Protein AF-A0A7C6SLG8-F1 (afdb_monomer_lite)

Sequence (130 aa):
IFAILGVISGIVIMALMNPFISLYNINEGTILVARQFIAVIAVAAVGRSYQATCLAGLVKAGGDVSFVFINDTIFVFLVVLPSAILAMFVFNAPAWVVYACLQSDQILKCFVAVVKINRFKWMKNLTRSN

Radius of gyration: 18.26 Å; chains: 1; bounding box: 53×23×55 Å

Structure (mmCIF, N/CA/C/O backbone):
data_AF-A0A7C6SLG8-F1
#
_entry.id   AF-A0A7C6SLG8-F1
#
loop_
_atom_site.group_PDB
_atom_site.id
_atom_site.type_symbol
_atom_site.label_atom_id
_atom_site.label_alt_id
_atom_site.label_comp_id
_atom_site.label_asym_id
_atom_site.label_entity_id
_atom_site.label_seq_id
_atom_site.pdbx_PDB_ins_code
_atom_site.Cartn_x
_atom_site.Cartn_y
_atom_site.Cartn_z
_atom_site.occupancy
_atom_site.B_iso_or_equiv
_atom_site.auth_seq_id
_atom_site.auth_comp_id
_atom_site.auth_asym_id
_atom_site.auth_atom_id
_atom_site.pdbx_PDB_model_num
ATOM 1 N N . ILE A 1 1 ? 12.692 -10.891 -3.197 1.00 72.62 1 ILE A N 1
ATOM 2 C CA . ILE A 1 1 ? 13.246 -10.302 -1.951 1.00 72.62 1 ILE A CA 1
ATOM 3 C C . ILE A 1 1 ? 12.375 -9.168 -1.406 1.00 72.62 1 ILE A C 1
ATOM 5 O O . ILE A 1 1 ? 11.924 -9.275 -0.278 1.00 72.62 1 ILE A O 1
ATOM 9 N N . PHE A 1 2 ? 12.025 -8.157 -2.212 1.00 71.88 2 PHE A N 1
ATOM 10 C CA . PHE A 1 2 ? 11.199 -7.025 -1.759 1.00 71.88 2 PHE A CA 1
ATOM 11 C C . PHE A 1 2 ? 9.795 -7.426 -1.288 1.00 71.88 2 PHE A C 1
ATOM 13 O O . PHE A 1 2 ? 9.377 -6.997 -0.225 1.00 71.88 2 PHE A O 1
ATOM 20 N N . ALA A 1 3 ? 9.117 -8.340 -1.992 1.00 70.12 3 ALA A N 1
ATOM 21 C CA . ALA A 1 3 ? 7.824 -8.867 -1.541 1.00 70.12 3 ALA A CA 1
ATOM 22 C C . ALA A 1 3 ? 7.917 -9.623 -0.199 1.00 70.12 3 ALA A C 1
ATOM 24 O O . ALA A 1 3 ? 7.019 -9.521 0.624 1.00 70.12 3 ALA A O 1
ATOM 25 N N . ILE A 1 4 ? 9.025 -10.333 0.050 1.00 77.31 4 ILE A N 1
ATOM 26 C CA . ILE A 1 4 ? 9.260 -11.059 1.309 1.00 77.31 4 ILE A CA 1
ATOM 27 C C . ILE A 1 4 ? 9.469 -10.061 2.454 1.00 77.31 4 ILE A C 1
ATOM 29 O O . ILE A 1 4 ? 8.864 -10.210 3.509 1.00 77.31 4 ILE A O 1
ATOM 33 N N . LEU A 1 5 ? 10.255 -9.001 2.227 1.00 79.50 5 LEU A N 1
ATOM 34 C CA . LEU A 1 5 ? 10.411 -7.900 3.186 1.00 79.50 5 LEU A CA 1
ATOM 35 C C . LEU A 1 5 ? 9.082 -7.185 3.459 1.00 79.50 5 LEU A C 1
ATOM 37 O O . LEU A 1 5 ? 8.813 -6.825 4.600 1.00 79.50 5 LEU A O 1
ATOM 41 N N . GLY A 1 6 ? 8.240 -7.027 2.436 1.00 78.56 6 GLY A N 1
ATOM 42 C CA . GLY A 1 6 ? 6.882 -6.507 2.569 1.00 78.56 6 GLY A CA 1
ATOM 43 C C . GLY A 1 6 ? 5.983 -7.382 3.437 1.00 78.56 6 GLY A C 1
ATOM 44 O O . GLY A 1 6 ? 5.275 -6.877 4.300 1.00 78.56 6 GLY A O 1
ATOM 45 N N . VAL A 1 7 ? 6.025 -8.702 3.249 1.00 81.19 7 VAL A N 1
ATOM 46 C CA . VAL A 1 7 ? 5.265 -9.642 4.089 1.00 81.19 7 VAL A CA 1
ATOM 47 C C . VAL A 1 7 ? 5.759 -9.592 5.534 1.00 81.19 7 VAL A C 1
ATOM 49 O O . VAL A 1 7 ? 4.946 -9.510 6.451 1.00 81.19 7 VAL A O 1
ATOM 52 N N . ILE A 1 8 ? 7.078 -9.562 5.747 1.00 84.69 8 ILE A N 1
ATOM 53 C CA . ILE A 1 8 ? 7.666 -9.438 7.087 1.00 84.69 8 ILE A CA 1
ATOM 54 C C . ILE A 1 8 ? 7.229 -8.124 7.746 1.00 84.69 8 ILE A C 1
ATOM 56 O O . ILE A 1 8 ? 6.808 -8.138 8.901 1.00 84.69 8 ILE A O 1
ATOM 60 N N . SER A 1 9 ? 7.262 -6.999 7.027 1.00 81.31 9 SER A N 1
ATOM 61 C CA . SER A 1 9 ? 6.828 -5.713 7.580 1.00 81.31 9 SER A CA 1
ATOM 62 C C . SER A 1 9 ? 5.328 -5.688 7.889 1.00 81.31 9 SER A C 1
ATOM 64 O O . SER A 1 9 ? 4.944 -5.181 8.941 1.00 81.31 9 SER A O 1
ATOM 66 N N . GLY 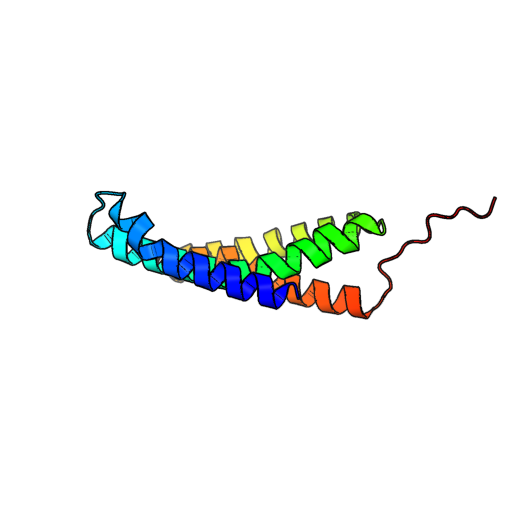A 1 10 ? 4.485 -6.309 7.059 1.00 80.94 10 GLY A N 1
ATOM 67 C CA . GLY A 1 10 ? 3.057 -6.483 7.339 1.00 80.94 10 GLY A CA 1
ATOM 68 C C . GLY A 1 10 ? 2.788 -7.303 8.608 1.00 80.94 10 GLY A C 1
ATOM 69 O O . GLY A 1 10 ? 1.968 -6.904 9.437 1.00 80.94 10 GLY A O 1
ATOM 70 N N . ILE A 1 11 ? 3.524 -8.402 8.806 1.00 84.31 11 ILE A N 1
ATOM 71 C CA . ILE A 1 11 ? 3.430 -9.239 10.016 1.00 84.31 11 ILE A CA 1
ATOM 72 C C . ILE A 1 11 ? 3.865 -8.450 11.256 1.00 84.31 11 ILE A C 1
ATOM 74 O O . ILE A 1 11 ? 3.187 -8.489 12.281 1.00 84.31 11 ILE A O 1
ATOM 78 N N . VAL A 1 12 ? 4.960 -7.692 11.158 1.00 85.69 12 VAL A N 1
ATOM 79 C CA . VAL A 1 12 ? 5.451 -6.841 12.252 1.00 85.69 12 VAL A CA 1
ATOM 80 C C . VAL A 1 12 ? 4.424 -5.767 12.622 1.00 85.69 12 VAL A C 1
ATOM 82 O O . VAL A 1 12 ? 4.177 -5.550 13.805 1.00 85.69 12 VAL A O 1
ATOM 85 N N . ILE A 1 13 ? 3.770 -5.144 11.637 1.00 84.12 13 ILE A N 1
ATOM 86 C CA . ILE A 1 13 ? 2.705 -4.155 11.873 1.00 84.12 13 ILE A CA 1
ATOM 87 C C . ILE A 1 13 ? 1.513 -4.793 12.600 1.00 84.12 13 ILE A C 1
ATOM 89 O O . ILE A 1 13 ? 1.006 -4.211 13.559 1.00 84.12 13 ILE A O 1
ATOM 93 N N . MET A 1 14 ? 1.085 -5.995 12.199 1.00 82.62 14 MET A N 1
ATOM 94 C CA . MET A 1 14 ? 0.006 -6.710 12.894 1.00 82.62 14 MET A CA 1
ATOM 95 C C . MET A 1 14 ? 0.396 -7.114 14.321 1.00 82.62 14 MET A C 1
ATOM 97 O O . MET A 1 14 ? -0.422 -6.992 15.230 1.00 82.62 14 MET A O 1
ATOM 101 N N . ALA A 1 15 ? 1.639 -7.546 14.544 1.00 82.69 15 ALA A N 1
ATOM 102 C CA . ALA A 1 15 ? 2.132 -7.899 15.875 1.00 82.69 15 ALA A CA 1
ATOM 103 C C . ALA A 1 15 ? 2.224 -6.674 16.802 1.00 82.69 15 ALA A C 1
ATOM 105 O O . ALA A 1 15 ? 1.863 -6.751 17.977 1.00 82.69 15 ALA A O 1
ATOM 106 N N . LEU A 1 16 ? 2.650 -5.528 16.265 1.00 82.06 16 LEU A N 1
ATOM 107 C CA . LEU A 1 16 ? 2.728 -4.261 16.994 1.00 82.06 16 LEU A CA 1
ATOM 108 C C . LEU A 1 16 ? 1.360 -3.602 17.202 1.00 82.06 16 LEU A C 1
ATOM 110 O O . LEU A 1 16 ? 1.246 -2.744 18.069 1.00 82.06 16 LEU A O 1
ATOM 114 N N . MET A 1 17 ? 0.314 -4.009 16.478 1.00 79.62 17 MET A N 1
ATOM 115 C CA . MET A 1 17 ? -1.028 -3.427 16.596 1.00 79.62 17 MET A CA 1
ATOM 116 C C . MET A 1 17 ? -1.541 -3.424 18.042 1.00 79.62 17 MET A C 1
ATOM 118 O O . MET A 1 17 ? -1.996 -2.397 18.541 1.00 79.62 17 MET A O 1
ATOM 122 N N . ASN A 1 18 ? -1.468 -4.571 18.719 1.00 76.56 18 ASN A N 1
ATOM 123 C CA . ASN A 1 18 ? -2.002 -4.734 20.070 1.00 76.56 18 ASN A CA 1
ATOM 124 C C . ASN A 1 18 ? -1.297 -3.850 21.116 1.00 76.56 18 ASN A C 1
ATOM 126 O O . ASN A 1 18 ? -2.006 -3.113 21.804 1.00 76.56 18 ASN A O 1
ATOM 130 N N . PRO A 1 19 ? 0.049 -3.850 21.231 1.00 79.06 19 PRO A N 1
ATOM 131 C CA . PRO A 1 19 ? 0.733 -2.965 22.173 1.00 79.06 19 PRO A CA 1
ATOM 132 C C . PRO A 1 19 ? 0.592 -1.483 21.801 1.00 79.06 19 PRO A C 1
ATOM 134 O O . PRO A 1 19 ? 0.544 -0.636 22.687 1.00 79.06 19 PRO A O 1
ATOM 137 N N . PHE A 1 20 ? 0.479 -1.142 20.513 1.00 77.75 20 PHE A N 1
ATOM 138 C CA . PHE A 1 20 ? 0.326 0.253 20.090 1.00 77.75 20 PHE A CA 1
ATOM 139 C C . PHE A 1 20 ? -1.045 0.830 20.460 1.00 77.75 20 PHE A C 1
ATOM 141 O O . PHE A 1 20 ? -1.143 1.980 20.879 1.00 77.75 20 PHE A O 1
ATOM 148 N N . ILE A 1 21 ? -2.105 0.024 20.345 1.00 77.38 21 ILE A N 1
ATOM 149 C CA . ILE A 1 21 ? -3.460 0.435 20.726 1.00 77.38 21 ILE A CA 1
ATOM 150 C C . ILE A 1 21 ? -3.589 0.552 22.249 1.00 77.38 21 ILE A C 1
ATOM 152 O O . ILE A 1 21 ? -4.239 1.482 22.712 1.00 77.38 21 ILE A O 1
ATOM 156 N N . SER A 1 22 ? -2.947 -0.321 23.037 1.00 75.88 22 SER A N 1
ATOM 157 C CA . SER A 1 22 ? -3.020 -0.243 24.507 1.00 75.88 22 SER A CA 1
ATOM 158 C C . SER A 1 22 ? -2.318 0.980 25.104 1.00 75.88 22 SER A C 1
ATOM 160 O O . SER A 1 22 ? -2.589 1.335 26.246 1.00 75.88 22 SER A O 1
ATOM 162 N N . LEU A 1 23 ? -1.411 1.621 24.356 1.00 77.38 23 LEU A N 1
ATOM 163 C CA . LEU A 1 23 ? -0.757 2.868 24.774 1.00 77.38 23 LEU A CA 1
ATOM 164 C C . LEU A 1 23 ? -1.696 4.080 24.709 1.00 77.38 23 LEU A C 1
ATOM 166 O O . LEU A 1 23 ? -1.417 5.101 25.334 1.00 77.38 23 LEU A O 1
ATOM 170 N N . TYR A 1 24 ? -2.801 3.975 23.971 1.00 74.69 24 TYR A N 1
ATOM 171 C CA . TYR A 1 24 ? -3.803 5.022 23.876 1.00 74.69 24 TYR A CA 1
ATOM 172 C C . TYR A 1 24 ? -5.062 4.621 24.653 1.00 74.69 24 TYR A C 1
ATOM 174 O O . TYR A 1 24 ? -5.620 3.544 24.462 1.00 74.69 24 TYR A O 1
ATOM 182 N N . ASN A 1 25 ? -5.551 5.513 25.515 1.00 66.31 25 ASN A N 1
ATOM 183 C CA . ASN A 1 25 ? -6.779 5.296 26.280 1.00 66.31 25 ASN A CA 1
ATOM 184 C C . ASN A 1 25 ? -7.994 5.722 25.433 1.00 66.31 25 ASN A C 1
ATOM 186 O O . ASN A 1 25 ? -8.516 6.828 25.577 1.00 66.31 25 ASN A O 1
ATOM 190 N N . ILE A 1 26 ? -8.350 4.892 24.446 1.00 73.88 26 ILE A N 1
ATOM 191 C CA . ILE A 1 26 ? -9.379 5.187 23.434 1.00 73.88 26 ILE A CA 1
ATOM 192 C C . ILE A 1 26 ? -10.675 4.432 23.729 1.00 73.88 26 ILE A C 1
ATOM 194 O O . ILE A 1 26 ? -10.657 3.317 24.240 1.00 73.88 26 ILE A O 1
ATOM 198 N N . ASN A 1 27 ? -11.803 5.019 23.330 1.00 78.25 27 ASN A N 1
ATOM 199 C CA . ASN A 1 27 ? -13.121 4.394 23.407 1.00 78.25 27 ASN A CA 1
ATOM 200 C C . ASN A 1 27 ? -13.181 3.072 22.605 1.00 78.25 27 ASN A C 1
ATOM 202 O O . ASN A 1 27 ? -12.571 2.968 21.535 1.00 78.25 27 ASN A O 1
ATOM 206 N N . GLU A 1 28 ? -13.954 2.086 23.073 1.00 76.38 28 GLU A N 1
ATOM 207 C CA . GLU A 1 28 ? -14.014 0.736 22.481 1.00 76.38 28 GLU A CA 1
ATOM 208 C C . GLU A 1 28 ? -14.433 0.746 21.002 1.00 76.38 28 GLU A C 1
ATOM 210 O O . GLU A 1 28 ? -13.887 0.000 20.184 1.00 76.38 28 GLU A O 1
ATOM 215 N N . GLY A 1 29 ? -15.333 1.660 20.621 1.00 76.12 29 GLY A N 1
ATOM 216 C CA . GLY A 1 29 ? -15.732 1.849 19.222 1.00 76.12 29 GLY A CA 1
ATOM 217 C C . GLY A 1 29 ? -14.575 2.293 18.317 1.00 76.12 29 GLY A C 1
ATOM 218 O O . GLY A 1 29 ? -14.462 1.843 17.177 1.00 76.12 29 GLY A O 1
ATOM 219 N N . THR A 1 30 ? -13.662 3.118 18.831 1.00 77.75 30 THR A N 1
ATOM 220 C CA . THR A 1 30 ? -12.494 3.599 18.079 1.00 77.75 30 THR A CA 1
ATOM 221 C C . THR A 1 30 ? -11.427 2.517 17.945 1.00 77.75 30 THR A C 1
ATOM 223 O O . THR A 1 30 ? -10.753 2.451 16.918 1.00 77.75 30 THR A O 1
ATOM 226 N N . ILE A 1 31 ? -11.303 1.625 18.935 1.00 81.38 31 ILE A N 1
ATOM 227 C CA . ILE A 1 31 ? -10.378 0.483 18.884 1.00 81.38 31 ILE A CA 1
ATOM 228 C C . ILE A 1 31 ? -10.722 -0.435 17.708 1.00 81.38 31 ILE A C 1
ATOM 230 O O . ILE A 1 31 ? -9.825 -0.838 16.965 1.00 81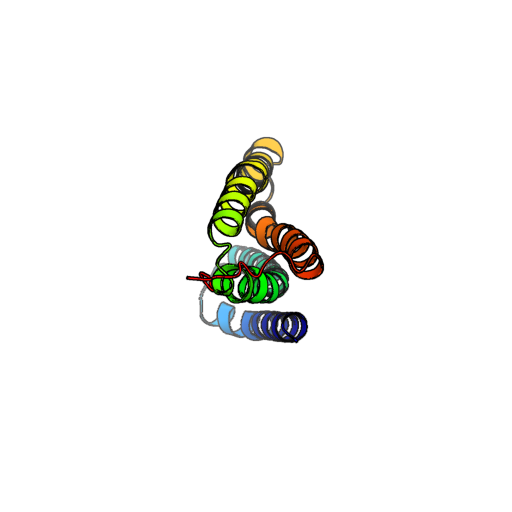.38 31 ILE A O 1
ATOM 234 N N . LEU A 1 32 ? -12.007 -0.737 17.495 1.00 81.69 32 LEU A N 1
ATOM 235 C CA . LEU A 1 32 ? -12.431 -1.603 16.392 1.00 81.69 32 LEU A CA 1
ATOM 236 C C . LEU A 1 32 ? -12.071 -0.998 15.025 1.00 81.69 32 LEU A C 1
ATOM 238 O O . LEU A 1 32 ? -11.499 -1.683 14.175 1.00 81.69 32 LEU A O 1
ATOM 242 N N . VAL A 1 33 ? -12.340 0.296 14.839 1.00 81.69 33 VAL A N 1
ATOM 243 C CA . VAL A 1 33 ? -12.028 1.015 13.593 1.00 81.69 33 VAL A CA 1
ATOM 244 C C . VAL A 1 33 ? -10.514 1.129 13.383 1.00 81.69 33 VAL A C 1
ATOM 246 O O . VAL A 1 33 ? -10.021 0.899 12.278 1.00 81.69 33 VAL A O 1
ATOM 249 N N . ALA A 1 34 ? -9.748 1.407 14.441 1.00 82.25 34 ALA A N 1
ATOM 250 C CA . ALA A 1 34 ? -8.290 1.464 14.376 1.00 82.25 34 ALA A CA 1
ATOM 251 C C . ALA A 1 34 ? -7.683 0.114 13.965 1.00 82.25 34 ALA A C 1
ATOM 253 O O . ALA A 1 34 ? -6.801 0.076 13.106 1.00 82.25 34 ALA A O 1
ATOM 254 N N . ARG A 1 35 ? -8.191 -1.002 14.505 1.00 83.56 35 ARG A N 1
ATOM 255 C CA . ARG A 1 35 ? -7.762 -2.352 14.101 1.00 83.56 35 ARG A CA 1
ATOM 256 C C . ARG A 1 35 ? -8.022 -2.614 12.619 1.00 83.56 35 ARG A C 1
ATOM 258 O O . ARG A 1 35 ? -7.151 -3.147 11.934 1.00 83.56 35 ARG A O 1
ATOM 265 N N . GLN A 1 36 ? -9.184 -2.204 12.111 1.00 85.81 36 GLN A N 1
ATOM 266 C CA . GLN A 1 36 ? -9.513 -2.328 10.688 1.00 85.81 36 GLN A CA 1
ATOM 267 C C . GLN A 1 36 ? -8.558 -1.505 9.813 1.00 85.81 36 GLN A C 1
ATOM 269 O O . GLN A 1 36 ? -8.038 -2.024 8.826 1.00 85.81 36 GLN A O 1
ATOM 274 N N . PHE A 1 37 ? -8.254 -0.260 10.192 1.00 84.38 37 PHE A N 1
ATOM 275 C CA . PHE A 1 37 ? -7.272 0.549 9.467 1.00 84.38 37 PHE A CA 1
ATOM 276 C C . PHE A 1 37 ? -5.878 -0.071 9.483 1.00 84.38 37 PHE A C 1
ATOM 278 O O . PHE A 1 37 ? -5.242 -0.153 8.434 1.00 84.38 37 PHE A O 1
ATOM 285 N N . ILE A 1 38 ? -5.409 -0.549 10.636 1.00 85.50 38 ILE A N 1
ATOM 286 C CA . ILE A 1 38 ? -4.081 -1.163 10.755 1.00 85.50 38 ILE A CA 1
ATOM 287 C C . ILE A 1 38 ? -3.991 -2.435 9.906 1.00 85.50 38 ILE A C 1
ATOM 289 O O . ILE A 1 38 ? -2.980 -2.642 9.236 1.00 85.50 38 ILE A O 1
ATOM 293 N N . ALA A 1 39 ? -5.055 -3.240 9.845 1.00 84.88 39 ALA A N 1
ATOM 294 C CA . ALA A 1 39 ? -5.114 -4.399 8.957 1.00 84.88 39 ALA A CA 1
ATOM 295 C C . ALA A 1 39 ? -4.990 -3.999 7.475 1.00 84.88 39 ALA A C 1
ATOM 297 O O . ALA A 1 39 ? -4.206 -4.597 6.736 1.00 84.88 39 ALA A O 1
ATOM 298 N N . VAL A 1 40 ? -5.697 -2.946 7.046 1.00 86.94 40 VAL A N 1
ATOM 299 C CA . VAL A 1 40 ? -5.586 -2.413 5.677 1.00 86.94 40 VAL A CA 1
ATOM 300 C C . VAL A 1 40 ? -4.170 -1.893 5.399 1.00 86.94 40 VAL A C 1
ATOM 302 O O . VAL A 1 40 ? -3.611 -2.177 4.340 1.00 86.94 40 VAL A O 1
ATOM 305 N N . ILE A 1 41 ? -3.557 -1.180 6.350 1.00 84.69 41 ILE A N 1
ATOM 306 C CA . ILE A 1 41 ? -2.176 -0.685 6.233 1.00 84.69 41 ILE A CA 1
ATOM 307 C C . ILE 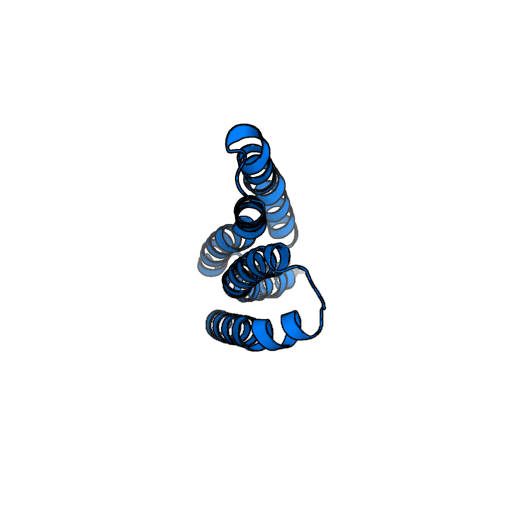A 1 41 ? -1.190 -1.844 6.120 1.00 84.69 41 ILE A C 1
ATOM 309 O O . ILE A 1 41 ? -0.291 -1.776 5.287 1.00 84.69 41 ILE A O 1
ATOM 313 N N . ALA A 1 42 ? -1.351 -2.901 6.915 1.00 85.38 42 ALA A N 1
ATOM 314 C CA . ALA A 1 42 ? -0.469 -4.062 6.882 1.00 85.38 42 ALA A CA 1
ATOM 315 C C . ALA A 1 42 ? -0.484 -4.738 5.502 1.00 85.38 42 ALA A C 1
ATOM 317 O O . ALA A 1 42 ? 0.577 -5.037 4.956 1.00 85.38 42 ALA A O 1
ATOM 318 N N . VAL A 1 43 ? -1.666 -4.903 4.896 1.00 82.75 43 VAL A N 1
ATOM 319 C CA . VAL A 1 43 ? -1.794 -5.448 3.533 1.00 82.75 43 VAL A CA 1
ATOM 320 C C . VAL A 1 43 ? -1.207 -4.483 2.496 1.00 82.75 43 VAL A C 1
ATOM 322 O O . VAL A 1 43 ? -0.431 -4.894 1.630 1.00 82.75 43 VAL A O 1
ATOM 325 N N . ALA A 1 44 ? -1.511 -3.187 2.600 1.00 83.81 44 ALA A N 1
ATOM 326 C CA . ALA A 1 44 ? -0.993 -2.172 1.683 1.00 83.81 44 ALA A CA 1
ATOM 327 C C . ALA A 1 44 ? 0.535 -1.998 1.784 1.00 83.81 44 ALA A C 1
ATOM 329 O O . ALA A 1 44 ? 1.190 -1.690 0.785 1.00 83.81 44 ALA A O 1
ATOM 330 N N . ALA A 1 45 ? 1.126 -2.225 2.960 1.00 81.81 45 ALA A N 1
ATOM 331 C CA . ALA A 1 45 ? 2.565 -2.146 3.195 1.00 81.81 45 ALA A CA 1
ATOM 332 C C . ALA A 1 45 ? 3.344 -3.174 2.361 1.00 81.81 45 ALA A C 1
ATOM 334 O O . ALA A 1 45 ? 4.417 -2.850 1.841 1.00 81.81 45 ALA A O 1
ATOM 335 N N . VAL A 1 46 ? 2.774 -4.368 2.149 1.00 81.56 46 VAL A N 1
ATOM 336 C CA . VAL A 1 46 ? 3.361 -5.389 1.271 1.00 81.56 46 VAL A CA 1
ATOM 337 C C . VAL A 1 46 ? 3.505 -4.839 -0.149 1.00 81.56 46 VAL A C 1
ATOM 339 O O . VAL A 1 46 ? 4.603 -4.858 -0.707 1.00 81.56 46 VAL A O 1
ATOM 342 N N . GLY A 1 47 ? 2.429 -4.274 -0.707 1.00 76.44 47 GLY A N 1
ATOM 343 C CA . GLY A 1 47 ? 2.444 -3.657 -2.037 1.00 76.44 47 GLY A CA 1
ATOM 344 C C . GLY A 1 47 ? 3.405 -2.468 -2.120 1.00 76.44 47 GLY A C 1
ATOM 345 O O . GLY A 1 47 ? 4.263 -2.414 -3.001 1.00 76.44 47 GLY A O 1
ATOM 346 N N . ARG A 1 48 ? 3.348 -1.554 -1.145 1.00 80.12 48 ARG A N 1
ATOM 347 C CA . ARG A 1 48 ? 4.234 -0.377 -1.078 1.00 80.12 48 ARG A CA 1
ATOM 348 C C . ARG A 1 48 ? 5.711 -0.739 -1.106 1.00 80.12 48 ARG A C 1
ATOM 350 O O .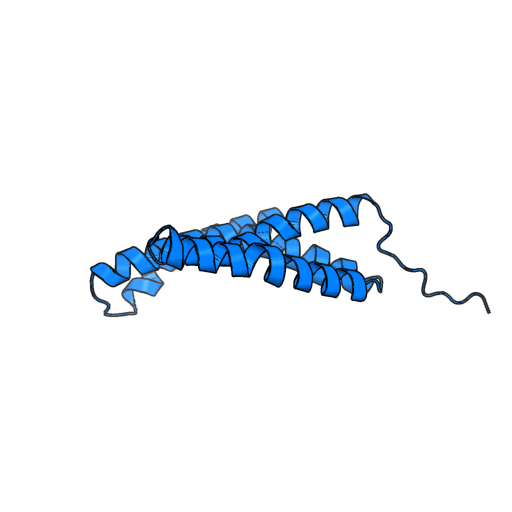 ARG A 1 48 ? 6.478 -0.079 -1.798 1.00 80.12 48 ARG A O 1
ATOM 357 N N . SER A 1 49 ? 6.115 -1.779 -0.379 1.00 80.69 49 SER A N 1
ATOM 358 C CA . SER A 1 49 ? 7.521 -2.197 -0.338 1.00 80.69 49 SER A CA 1
ATOM 359 C C . SER A 1 49 ? 8.055 -2.565 -1.727 1.00 80.69 49 SER A C 1
ATOM 361 O O . SER A 1 49 ? 9.178 -2.212 -2.080 1.00 80.69 49 SER A O 1
ATOM 363 N N . TYR A 1 50 ? 7.225 -3.206 -2.553 1.00 77.00 50 TYR A N 1
ATOM 364 C CA . TYR A 1 50 ? 7.580 -3.568 -3.918 1.00 77.00 50 TYR A CA 1
ATOM 365 C C . TYR A 1 50 ? 7.533 -2.356 -4.856 1.00 77.00 50 TYR A C 1
ATOM 367 O O . TYR A 1 50 ? 8.475 -2.124 -5.618 1.00 77.00 50 TYR A O 1
ATOM 375 N N . GLN A 1 51 ? 6.463 -1.560 -4.779 1.00 78.44 51 GLN A N 1
ATOM 376 C CA . GLN A 1 51 ? 6.269 -0.374 -5.614 1.00 78.44 51 GLN A CA 1
ATOM 377 C C . GLN A 1 51 ? 7.367 0.671 -5.390 1.00 78.44 51 GLN A C 1
ATOM 379 O O . GLN A 1 51 ? 7.921 1.178 -6.368 1.00 78.44 51 GLN A O 1
ATOM 384 N N . ALA A 1 52 ? 7.738 0.947 -4.139 1.00 78.38 52 ALA A N 1
ATOM 385 C CA . ALA A 1 52 ? 8.766 1.926 -3.807 1.00 78.38 52 ALA A CA 1
ATOM 386 C C . ALA A 1 52 ? 10.128 1.535 -4.397 1.00 78.38 52 ALA A C 1
ATOM 388 O O . ALA A 1 52 ? 10.766 2.343 -5.070 1.00 78.38 52 ALA A O 1
ATOM 389 N N . THR A 1 53 ? 10.566 0.285 -4.233 1.00 79.06 53 THR A N 1
ATOM 390 C CA . THR A 1 53 ? 11.870 -0.130 -4.767 1.00 79.06 53 THR A CA 1
ATOM 391 C C . THR A 1 53 ? 11.877 -0.214 -6.293 1.00 79.06 53 THR A C 1
ATOM 393 O O . THR A 1 53 ? 12.854 0.179 -6.929 1.00 79.06 53 THR A O 1
ATOM 396 N N . CYS A 1 54 ? 10.783 -0.670 -6.900 1.00 74.81 54 CYS A N 1
ATOM 397 C CA . CYS A 1 54 ? 10.691 -0.817 -8.349 1.00 74.81 54 CYS A CA 1
ATOM 398 C C . CYS A 1 54 ? 10.557 0.530 -9.065 1.00 74.81 54 CYS A C 1
ATOM 400 O O . CYS A 1 54 ? 11.351 0.854 -9.943 1.00 74.81 54 CYS A O 1
ATOM 402 N N . LEU A 1 55 ? 9.556 1.330 -8.700 1.00 71.69 55 LEU A N 1
ATOM 403 C CA . LEU A 1 55 ? 9.239 2.572 -9.400 1.00 71.69 55 LEU A CA 1
ATOM 404 C C . LEU A 1 55 ? 10.127 3.732 -8.932 1.00 71.69 55 LEU A C 1
ATOM 406 O O . LEU A 1 55 ? 10.607 4.503 -9.757 1.00 71.69 55 LEU A O 1
ATOM 410 N N . ALA A 1 56 ? 10.363 3.866 -7.622 1.00 71.88 56 ALA A N 1
ATOM 411 C CA . ALA A 1 56 ? 11.183 4.957 -7.094 1.00 71.88 56 ALA A CA 1
ATOM 412 C C . ALA A 1 56 ? 12.680 4.620 -7.043 1.00 71.88 56 ALA A C 1
ATOM 414 O O . ALA A 1 56 ? 13.486 5.523 -7.234 1.00 71.88 56 ALA A O 1
ATOM 415 N N . GLY A 1 57 ? 13.050 3.356 -6.820 1.00 74.25 57 GLY A N 1
ATOM 416 C CA . GLY A 1 57 ? 14.446 2.911 -6.821 1.00 74.25 57 GLY A CA 1
ATOM 417 C C . GLY A 1 57 ? 14.971 2.667 -8.232 1.00 74.25 57 GLY A C 1
ATOM 418 O O . GLY A 1 57 ? 15.769 3.449 -8.738 1.00 74.25 57 GLY A O 1
ATOM 419 N N . LEU A 1 58 ? 14.495 1.603 -8.888 1.00 74.50 58 LEU A N 1
ATOM 420 C CA . LEU A 1 58 ? 14.960 1.237 -10.227 1.00 74.50 58 LEU A CA 1
ATOM 421 C C . LEU A 1 58 ? 14.548 2.304 -11.244 1.00 74.50 58 LEU A C 1
ATOM 423 O O . LEU A 1 58 ? 15.420 2.982 -11.781 1.00 74.50 58 LEU A O 1
ATOM 427 N N . VAL A 1 59 ? 13.242 2.532 -11.460 1.00 71.50 59 VAL A N 1
ATOM 428 C CA . VAL A 1 59 ? 12.781 3.340 -12.607 1.00 71.50 59 VAL A CA 1
ATOM 429 C C . VAL A 1 59 ? 13.362 4.760 -12.623 1.00 71.50 59 VAL A C 1
ATOM 431 O O . VAL A 1 59 ? 13.842 5.218 -13.664 1.00 71.50 59 VAL A O 1
ATOM 434 N N . LYS A 1 60 ? 13.427 5.421 -11.463 1.00 72.81 60 LYS A N 1
ATOM 435 C CA . LYS A 1 60 ? 14.052 6.748 -11.357 1.00 72.81 60 LYS A CA 1
ATOM 436 C C . LYS A 1 60 ? 15.567 6.719 -11.587 1.00 72.81 60 LYS A C 1
ATOM 438 O O . LYS A 1 60 ? 16.065 7.610 -12.269 1.00 72.81 60 LYS A O 1
ATOM 443 N N . ALA A 1 61 ? 16.288 5.711 -11.085 1.00 72.50 61 ALA A N 1
ATOM 444 C CA . ALA A 1 61 ? 17.744 5.621 -11.245 1.00 72.50 61 ALA A CA 1
ATOM 445 C C . ALA A 1 61 ? 18.190 5.456 -12.711 1.00 72.50 61 ALA A C 1
ATOM 447 O O . ALA A 1 61 ? 19.239 5.963 -13.090 1.00 72.50 61 ALA A O 1
ATOM 448 N N . GLY A 1 62 ? 17.389 4.804 -13.557 1.00 70.56 62 GLY A N 1
ATOM 449 C CA . GLY A 1 62 ? 17.672 4.675 -15.003 1.00 70.56 62 GLY A CA 1
ATOM 450 C C . GLY A 1 62 ? 17.150 5.819 -15.880 1.00 70.56 62 GLY A C 1
ATOM 451 O O . GLY A 1 62 ? 17.167 5.699 -17.105 1.00 70.56 62 GLY A O 1
ATOM 452 N N . GLY A 1 63 ? 16.699 6.925 -15.276 1.00 70.06 63 GLY A N 1
ATOM 453 C CA . GLY A 1 63 ? 16.421 8.181 -15.979 1.00 70.06 63 GLY A CA 1
ATOM 454 C C . GLY A 1 63 ? 15.012 8.342 -16.564 1.00 70.06 63 GLY A C 1
ATOM 455 O O . GLY A 1 63 ? 14.750 9.355 -17.211 1.00 70.06 63 GLY A O 1
ATOM 456 N N . ASP A 1 64 ? 14.083 7.408 -16.329 1.00 74.12 64 ASP A N 1
ATOM 457 C CA . ASP A 1 64 ? 12.687 7.489 -16.805 1.00 74.12 64 ASP A CA 1
ATOM 458 C C . ASP A 1 64 ? 11.740 8.054 -15.721 1.00 74.12 64 ASP A C 1
ATOM 460 O O . ASP A 1 64 ? 10.722 7.462 -15.357 1.00 74.12 64 ASP A O 1
ATOM 464 N N . VAL A 1 65 ? 12.101 9.209 -15.148 1.00 73.94 65 VAL A N 1
ATOM 465 C CA . VAL A 1 65 ? 11.351 9.854 -14.047 1.00 73.94 65 VAL A CA 1
ATOM 466 C C . VAL A 1 65 ? 10.001 10.428 -14.490 1.00 73.94 65 VAL A C 1
ATOM 468 O O . VAL A 1 65 ? 9.041 10.409 -13.718 1.00 73.94 65 VAL A O 1
ATOM 471 N N . SER A 1 66 ? 9.896 10.899 -15.736 1.00 78.31 66 SER A N 1
ATOM 472 C CA . SER A 1 66 ? 8.663 11.482 -16.278 1.00 78.31 66 SER A CA 1
ATOM 473 C C . SER A 1 66 ? 7.552 10.442 -16.411 1.00 78.31 66 SER A C 1
ATOM 475 O O . SER A 1 66 ? 6.399 10.743 -16.111 1.00 78.31 66 SER A O 1
ATOM 477 N N . PHE A 1 67 ? 7.889 9.202 -16.783 1.00 75.25 67 PHE A N 1
ATOM 478 C CA . PHE A 1 67 ? 6.921 8.106 -16.820 1.00 75.25 67 PHE A CA 1
ATOM 479 C C . PHE A 1 67 ? 6.345 7.810 -15.432 1.00 75.25 67 PHE A C 1
ATOM 481 O O . PHE A 1 67 ? 5.132 7.657 -15.293 1.00 75.25 67 PHE A O 1
ATOM 488 N N . VAL A 1 68 ? 7.196 7.777 -14.399 1.00 77.25 68 VAL A N 1
ATOM 489 C CA . VAL A 1 68 ? 6.751 7.558 -13.013 1.00 77.25 68 VAL A CA 1
ATOM 490 C C . VAL A 1 68 ? 5.774 8.646 -12.585 1.00 77.25 68 VAL A C 1
ATOM 492 O O . VAL A 1 68 ? 4.726 8.324 -12.036 1.00 77.25 68 VAL A O 1
ATOM 495 N N . PHE A 1 69 ? 6.085 9.909 -12.877 1.00 80.44 69 PHE A N 1
ATOM 496 C CA . PHE A 1 69 ? 5.251 11.044 -12.487 1.00 80.44 69 PHE A CA 1
ATOM 497 C C . PHE A 1 69 ? 3.886 11.060 -13.192 1.00 80.44 69 PHE A C 1
ATOM 499 O O . PHE A 1 69 ? 2.853 11.259 -12.550 1.00 80.44 69 PHE A O 1
ATOM 506 N N . ILE A 1 70 ? 3.864 10.801 -14.505 1.00 83.88 70 ILE A N 1
ATOM 507 C CA . ILE A 1 70 ? 2.618 10.730 -15.283 1.00 83.88 70 ILE A CA 1
ATOM 508 C C . ILE A 1 70 ? 1.748 9.576 -14.784 1.00 83.88 70 ILE A C 1
ATOM 510 O O . ILE A 1 70 ? 0.555 9.758 -14.546 1.00 83.88 70 ILE A O 1
ATOM 514 N N . ASN A 1 71 ? 2.346 8.401 -14.581 1.00 82.31 71 ASN A N 1
ATOM 515 C CA . ASN A 1 71 ? 1.634 7.243 -14.059 1.00 82.31 71 ASN A CA 1
ATOM 516 C C . ASN A 1 71 ? 1.044 7.535 -12.671 1.00 82.31 71 ASN A C 1
ATOM 518 O O . ASN A 1 71 ? -0.127 7.262 -12.426 1.00 82.31 71 ASN A O 1
ATOM 522 N N . ASP A 1 72 ? 1.836 8.123 -11.775 1.00 83.19 72 ASP A N 1
ATOM 523 C CA . ASP A 1 72 ? 1.397 8.478 -10.425 1.00 83.19 72 ASP A CA 1
ATOM 524 C C . ASP A 1 72 ? 0.189 9.425 -10.446 1.00 83.19 72 ASP A C 1
ATOM 526 O O . ASP A 1 72 ? -0.826 9.157 -9.803 1.00 83.19 72 ASP A O 1
ATOM 530 N N . THR A 1 73 ? 0.260 10.461 -11.284 1.00 85.62 73 THR A N 1
ATOM 531 C CA . THR A 1 73 ? -0.810 11.450 -11.460 1.00 85.62 73 THR A CA 1
ATOM 532 C C . THR A 1 73 ? -2.092 10.807 -11.992 1.00 85.62 73 THR A C 1
ATOM 534 O O . THR A 1 73 ? -3.162 11.008 -11.421 1.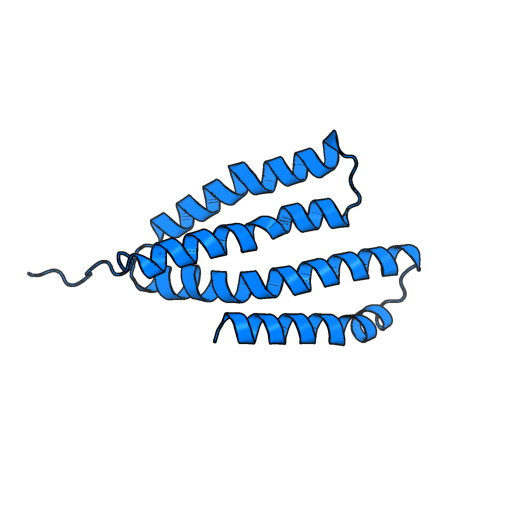00 85.62 73 THR A O 1
ATOM 537 N N . ILE A 1 74 ? -1.998 9.989 -13.046 1.00 87.00 74 ILE A N 1
ATOM 538 C CA . ILE A 1 74 ? -3.159 9.319 -13.651 1.00 87.00 74 ILE A CA 1
ATOM 539 C C . ILE A 1 74 ? -3.849 8.420 -12.627 1.00 87.00 74 ILE A C 1
ATOM 541 O O . ILE A 1 74 ? -5.059 8.518 -12.452 1.00 87.00 74 ILE A O 1
ATOM 545 N N . PHE A 1 75 ? -3.104 7.577 -11.910 1.00 85.06 75 PHE A N 1
ATOM 546 C CA . PHE A 1 75 ? -3.714 6.663 -10.943 1.00 85.06 75 PHE A CA 1
ATOM 547 C C . PHE A 1 75 ? -4.391 7.408 -9.788 1.00 85.06 75 PHE A C 1
ATOM 549 O O . PHE A 1 75 ? -5.502 7.043 -9.405 1.00 85.06 75 PHE A O 1
ATOM 556 N N . VAL A 1 76 ? -3.776 8.469 -9.261 1.00 86.75 76 VAL A N 1
ATOM 557 C CA . VAL A 1 76 ? -4.373 9.245 -8.163 1.00 86.75 76 VAL A CA 1
ATOM 558 C C . VAL A 1 76 ? -5.652 9.952 -8.617 1.00 86.75 76 VAL A C 1
ATOM 560 O O . VAL A 1 76 ? -6.684 9.823 -7.957 1.00 86.75 76 VAL A O 1
ATOM 563 N N . PHE A 1 77 ? -5.612 10.648 -9.755 1.00 87.62 77 PHE A N 1
ATOM 564 C CA . PHE A 1 77 ? -6.747 11.444 -10.228 1.00 87.62 77 PHE A CA 1
ATOM 565 C C . PHE A 1 77 ? -7.882 10.616 -10.835 1.00 87.62 77 PHE A C 1
ATOM 567 O O . PHE A 1 77 ? -9.042 10.942 -10.601 1.00 87.62 77 PHE A O 1
ATOM 574 N N . LEU A 1 78 ? -7.581 9.562 -11.599 1.00 86.00 78 LEU A N 1
ATOM 575 C CA . LEU A 1 78 ? -8.602 8.781 -12.314 1.00 86.00 78 LEU A CA 1
ATOM 576 C C . LEU A 1 78 ? -9.085 7.546 -11.559 1.00 86.00 78 LEU A C 1
ATOM 578 O O . LEU A 1 78 ? -10.148 7.033 -11.895 1.00 86.00 78 LEU A O 1
ATOM 582 N N . VAL A 1 79 ? -8.338 7.052 -10.570 1.00 86.00 79 VAL A N 1
ATOM 583 C CA . VAL A 1 79 ? -8.711 5.818 -9.861 1.00 86.00 79 VAL A CA 1
ATOM 584 C C . VAL A 1 79 ? -8.937 6.080 -8.382 1.00 86.00 79 VAL A C 1
ATOM 586 O O . VAL A 1 79 ? -10.031 5.840 -7.879 1.00 86.00 79 VAL A O 1
ATOM 589 N N . VAL A 1 80 ? -7.936 6.612 -7.683 1.00 87.81 80 VAL A N 1
ATOM 590 C CA . VAL A 1 80 ? -7.966 6.707 -6.215 1.00 87.81 80 VAL A CA 1
ATOM 591 C C . VAL A 1 80 ? -9.009 7.706 -5.732 1.00 87.81 80 VAL A C 1
ATOM 593 O O . VAL A 1 80 ? -9.877 7.354 -4.934 1.00 87.81 80 VAL A O 1
ATOM 596 N N . LEU A 1 81 ? -8.944 8.943 -6.230 1.00 88.38 81 LEU A N 1
ATOM 597 C CA . LEU A 1 81 ? -9.875 10.004 -5.854 1.00 88.38 81 LEU A CA 1
ATOM 598 C C . LEU A 1 81 ? -11.333 9.662 -6.197 1.00 88.38 81 LEU A C 1
ATOM 600 O O . LEU A 1 81 ? -12.163 9.699 -5.286 1.00 88.38 81 LEU A O 1
ATOM 604 N N . PRO A 1 82 ? -11.683 9.273 -7.439 1.00 87.88 82 PRO A N 1
ATOM 605 C CA . PRO A 1 82 ? -13.062 8.928 -7.758 1.00 87.88 82 PRO A CA 1
ATOM 606 C C . PRO A 1 82 ? -13.531 7.685 -7.000 1.00 87.88 82 PRO A C 1
ATOM 608 O O . PRO A 1 82 ? -14.660 7.680 -6.522 1.00 87.88 82 PRO A O 1
ATOM 611 N N . SER A 1 83 ? -12.681 6.671 -6.795 1.00 86.38 83 SER A N 1
ATOM 612 C CA . SER A 1 83 ? -13.058 5.508 -5.983 1.00 86.38 83 SER A CA 1
ATOM 613 C C . SER A 1 83 ? -13.355 5.886 -4.530 1.00 86.38 83 SER A C 1
ATOM 615 O O . SER A 1 83 ? -14.306 5.355 -3.959 1.00 86.38 83 SER A O 1
ATOM 617 N N . ALA A 1 84 ? -12.572 6.785 -3.927 1.00 85.62 84 ALA A N 1
ATOM 618 C CA . ALA A 1 84 ? -12.792 7.232 -2.553 1.00 85.62 84 ALA A CA 1
ATOM 619 C C . ALA A 1 84 ? -14.074 8.070 -2.424 1.00 85.62 84 ALA A C 1
ATOM 621 O O . ALA A 1 84 ? -14.865 7.852 -1.505 1.00 85.62 84 ALA A O 1
ATOM 622 N N . ILE A 1 85 ? -14.310 8.979 -3.375 1.00 87.19 85 ILE A N 1
ATOM 623 C CA . ILE A 1 85 ? -15.519 9.813 -3.422 1.00 87.19 85 ILE A CA 1
ATOM 624 C C . ILE A 1 85 ? -16.758 8.935 -3.622 1.00 87.19 85 ILE A C 1
ATOM 626 O O . ILE A 1 85 ? -17.739 9.106 -2.906 1.00 87.19 85 ILE A O 1
ATOM 630 N N . LEU A 1 86 ? -16.716 7.957 -4.531 1.00 87.31 86 LEU A N 1
ATOM 631 C CA . LEU A 1 86 ? -17.827 7.025 -4.747 1.00 87.31 86 LEU A CA 1
ATOM 632 C C . LEU A 1 86 ? -18.107 6.169 -3.504 1.00 87.31 86 LEU A C 1
ATOM 634 O O . LEU A 1 86 ? -19.265 6.017 -3.116 1.00 87.31 86 LEU A O 1
ATOM 638 N N . ALA A 1 87 ? -17.067 5.650 -2.845 1.00 86.19 87 ALA A N 1
ATOM 639 C CA . ALA A 1 87 ? -17.228 4.866 -1.621 1.00 86.19 87 ALA A CA 1
ATOM 640 C C . ALA A 1 87 ? -17.878 5.686 -0.492 1.00 86.19 87 ALA A C 1
ATOM 642 O O . ALA A 1 87 ? -18.732 5.171 0.232 1.00 86.19 87 ALA A O 1
ATOM 643 N N . MET A 1 88 ? -17.510 6.964 -0.371 1.00 86.12 88 MET A N 1
ATOM 644 C CA . MET A 1 88 ? -18.051 7.859 0.649 1.00 86.12 88 MET A CA 1
ATOM 645 C C . MET A 1 88 ? -19.470 8.344 0.315 1.00 86.12 88 MET A C 1
ATOM 647 O O . MET A 1 88 ? -20.368 8.195 1.137 1.00 86.12 88 MET A O 1
ATOM 651 N N . PHE A 1 89 ? -19.690 8.903 -0.878 1.00 83.81 89 PHE A N 1
ATOM 652 C CA . PHE A 1 89 ? -20.952 9.562 -1.237 1.00 83.81 89 PHE A CA 1
ATOM 653 C C . PHE A 1 89 ? -22.042 8.603 -1.723 1.00 83.81 89 PHE A C 1
ATOM 655 O O . PHE A 1 89 ? -23.211 8.832 -1.430 1.00 83.81 89 PHE A O 1
ATOM 662 N N . VAL A 1 90 ? -21.691 7.551 -2.472 1.00 82.94 90 VAL A N 1
ATOM 663 C CA . VAL A 1 90 ? -22.689 6.639 -3.065 1.00 82.94 90 VAL A CA 1
ATOM 664 C C . VAL A 1 90 ? -22.998 5.488 -2.121 1.00 82.94 90 VAL A C 1
ATOM 666 O O . VAL A 1 90 ? -24.160 5.164 -1.895 1.00 82.94 90 VAL A O 1
ATOM 669 N N . PHE A 1 91 ? -21.962 4.876 -1.549 1.00 77.69 91 PHE A N 1
ATOM 670 C CA . PHE A 1 91 ? -22.128 3.676 -0.733 1.00 77.69 91 PHE A CA 1
ATOM 671 C C . PHE A 1 91 ? -22.337 3.955 0.761 1.00 77.69 91 PHE A C 1
ATOM 673 O O . PHE A 1 91 ? -22.658 3.014 1.483 1.00 77.69 91 PHE A O 1
ATOM 680 N N . ASN A 1 92 ? -22.153 5.201 1.237 1.00 79.31 92 ASN A N 1
ATOM 681 C CA . ASN A 1 92 ? -22.079 5.522 2.675 1.00 79.31 92 ASN A CA 1
ATOM 682 C C . ASN A 1 92 ? -21.208 4.499 3.432 1.00 79.31 92 ASN A C 1
ATOM 684 O O . ASN A 1 92 ? -21.535 4.043 4.531 1.00 79.31 92 ASN A O 1
ATOM 688 N N . ALA A 1 93 ? -20.121 4.063 2.787 1.00 76.94 93 ALA A N 1
ATOM 689 C CA . ALA A 1 93 ? -19.331 2.955 3.281 1.00 76.94 93 ALA A CA 1
ATOM 690 C C . ALA A 1 93 ? -18.594 3.373 4.562 1.00 76.94 93 ALA A C 1
ATOM 692 O O . ALA A 1 93 ? -18.192 4.532 4.706 1.00 76.94 93 ALA A O 1
ATOM 693 N N . PRO A 1 94 ? -18.366 2.437 5.497 1.00 80.69 94 PRO A N 1
ATOM 694 C CA . PRO A 1 94 ? -17.617 2.735 6.706 1.00 80.69 94 PRO A CA 1
ATOM 695 C C . PRO A 1 94 ? -16.197 3.205 6.365 1.00 80.69 94 PRO A C 1
ATOM 697 O O . PRO A 1 94 ? -15.605 2.785 5.368 1.00 80.69 94 PRO A O 1
ATOM 700 N N . ALA A 1 95 ? -15.629 4.059 7.219 1.00 81.50 95 ALA A N 1
ATOM 701 C CA . ALA A 1 95 ? -14.374 4.766 6.947 1.00 81.50 95 ALA A CA 1
ATOM 702 C C . ALA A 1 95 ? -13.204 3.844 6.542 1.00 81.50 95 ALA A C 1
ATOM 704 O O . ALA A 1 95 ? -12.365 4.233 5.730 1.00 81.50 95 ALA A O 1
ATOM 705 N N . TRP A 1 96 ? -13.169 2.603 7.046 1.00 80.81 96 TRP A N 1
ATOM 706 C CA . TRP A 1 96 ? -12.166 1.596 6.678 1.00 80.81 96 TRP A CA 1
ATOM 707 C C . TRP A 1 96 ? -12.191 1.214 5.192 1.00 80.81 96 TRP A C 1
ATOM 709 O O . TRP A 1 96 ? -11.128 0.989 4.615 1.00 80.81 96 TRP A O 1
ATOM 719 N N . VAL A 1 97 ? -13.362 1.208 4.549 1.00 81.50 97 VAL A N 1
ATOM 720 C CA . VAL A 1 97 ? -13.504 0.909 3.113 1.00 81.50 97 VAL A CA 1
ATOM 721 C C . VAL A 1 97 ? -12.985 2.069 2.275 1.00 81.50 97 VAL A C 1
ATOM 723 O O . VAL A 1 97 ? -12.217 1.854 1.343 1.00 81.50 97 VAL A O 1
ATOM 726 N N . VAL A 1 98 ? -13.335 3.304 2.642 1.00 85.75 98 VAL A N 1
ATOM 727 C CA . VAL A 1 98 ? -12.817 4.508 1.969 1.00 85.75 98 VAL A CA 1
ATOM 728 C C . VAL A 1 98 ? -11.289 4.545 2.064 1.00 85.75 98 VAL A C 1
ATOM 730 O O . VAL A 1 98 ? -10.603 4.814 1.078 1.00 85.75 98 VAL A O 1
ATOM 733 N N . TYR A 1 99 ? -10.743 4.186 3.227 1.00 84.56 99 TYR A N 1
ATOM 734 C CA . TYR A 1 99 ? -9.302 4.075 3.435 1.00 84.56 99 TYR A CA 1
ATOM 735 C C . TYR A 1 99 ? -8.656 2.951 2.607 1.00 84.56 99 TYR A C 1
ATOM 737 O O . TYR A 1 99 ? -7.571 3.137 2.056 1.00 84.56 99 TYR A O 1
ATOM 745 N N . ALA A 1 100 ? -9.323 1.806 2.456 1.00 84.00 100 ALA A N 1
ATOM 746 C CA . ALA A 1 100 ? -8.863 0.740 1.568 1.00 84.00 100 ALA A CA 1
ATOM 747 C C . ALA A 1 100 ? -8.869 1.171 0.092 1.00 84.00 100 ALA A C 1
ATOM 749 O O . ALA A 1 100 ? -7.901 0.906 -0.622 1.00 84.00 100 ALA A O 1
ATOM 750 N N . CYS A 1 101 ? -9.894 1.902 -0.354 1.00 84.69 101 CYS A N 1
ATOM 751 C CA . CYS A 1 101 ? -9.936 2.502 -1.690 1.00 84.69 101 CYS A CA 1
ATOM 752 C C . CYS A 1 101 ? -8.788 3.496 -1.901 1.00 84.69 101 CYS A C 1
ATOM 754 O O . CYS A 1 101 ? -8.125 3.445 -2.936 1.00 84.69 101 CYS A O 1
ATOM 756 N N . LEU A 1 102 ? -8.490 4.337 -0.906 1.00 84.19 102 LEU A N 1
ATOM 757 C CA . LEU A 1 102 ? -7.341 5.248 -0.938 1.00 84.19 102 LEU A CA 1
ATOM 758 C C . LEU A 1 102 ? -6.010 4.498 -1.098 1.00 84.19 102 LEU A C 1
ATOM 760 O O . LEU A 1 102 ? -5.136 4.943 -1.833 1.00 84.19 102 LEU A O 1
ATOM 764 N N . GLN A 1 103 ? -5.874 3.345 -0.443 1.00 82.94 103 GLN A N 1
ATOM 765 C CA . GLN A 1 103 ? -4.666 2.514 -0.480 1.00 82.94 103 GLN A CA 1
ATOM 766 C C . GLN A 1 103 ? -4.582 1.563 -1.681 1.00 82.94 103 GLN A C 1
ATOM 768 O O . GLN A 1 103 ? -3.533 0.957 -1.916 1.00 82.94 103 GLN A O 1
ATOM 773 N N . SER A 1 104 ? -5.661 1.419 -2.454 1.00 81.06 104 SER A N 1
ATOM 774 C CA . SER A 1 104 ? -5.707 0.539 -3.630 1.00 81.06 104 SER A CA 1
ATOM 775 C C . SER A 1 104 ? -4.686 0.932 -4.707 1.00 81.06 104 SER A C 1
ATOM 777 O O . SER A 1 104 ? -4.213 0.079 -5.466 1.00 81.06 104 SER A O 1
ATOM 779 N N . ASP A 1 105 ? -4.277 2.205 -4.713 1.00 78.62 105 ASP A N 1
ATOM 780 C CA . ASP A 1 105 ? -3.261 2.773 -5.599 1.00 78.62 105 ASP A CA 1
ATOM 781 C C . ASP A 1 105 ? -1.952 1.979 -5.571 1.00 78.62 105 ASP A C 1
ATOM 783 O O . ASP A 1 105 ? -1.324 1.757 -6.610 1.00 78.62 105 ASP A O 1
ATOM 787 N N . GLN A 1 106 ? -1.584 1.482 -4.390 1.00 73.69 106 GLN A N 1
ATOM 788 C CA . GLN A 1 106 ? -0.336 0.764 -4.173 1.00 73.69 106 GLN A CA 1
ATOM 789 C C . GLN A 1 106 ? -0.313 -0.572 -4.905 1.00 73.69 106 GLN A C 1
ATOM 791 O O . GLN A 1 106 ? 0.711 -0.956 -5.471 1.00 73.69 106 GLN A O 1
ATOM 796 N N . ILE A 1 107 ? -1.449 -1.268 -4.940 1.00 76.75 107 ILE A N 1
ATOM 797 C CA . ILE A 1 107 ? -1.578 -2.577 -5.586 1.00 76.75 107 ILE A CA 1
ATOM 798 C C . ILE A 1 107 ? -1.607 -2.403 -7.107 1.00 76.75 107 ILE A C 1
ATOM 800 O O . ILE A 1 107 ? -0.900 -3.105 -7.832 1.00 76.75 107 ILE A O 1
ATOM 804 N N . LEU A 1 108 ? -2.361 -1.419 -7.598 1.00 75.94 108 LEU A N 1
ATOM 805 C CA . LEU A 1 108 ? -2.461 -1.141 -9.032 1.00 75.94 108 LEU A CA 1
ATOM 806 C C . LEU A 1 108 ? -1.118 -0.700 -9.626 1.00 75.94 108 LEU A C 1
ATOM 808 O O . LEU A 1 108 ? -0.712 -1.179 -10.689 1.00 75.94 108 LEU A O 1
ATOM 812 N N . LYS A 1 109 ? -0.370 0.147 -8.911 1.00 71.94 109 LYS A N 1
ATOM 813 C CA . LYS A 1 109 ? 0.966 0.580 -9.341 1.00 71.94 109 LYS A CA 1
ATOM 814 C C . LYS A 1 109 ? 1.990 -0.550 -9.300 1.00 71.94 109 LYS A C 1
ATOM 816 O O . LYS A 1 109 ? 2.878 -0.562 -10.151 1.00 71.94 109 LYS A O 1
ATOM 821 N N . CYS A 1 110 ? 1.863 -1.516 -8.385 1.00 73.19 110 CYS A N 1
ATOM 822 C CA . CYS A 1 110 ? 2.700 -2.720 -8.412 1.00 73.19 110 CYS A CA 1
ATOM 823 C C . CYS A 1 110 ? 2.559 -3.470 -9.739 1.00 73.19 110 CYS A C 1
ATOM 825 O O . CYS A 1 110 ? 3.569 -3.865 -10.318 1.00 73.19 110 CYS A O 1
ATOM 827 N N . PHE A 1 111 ? 1.337 -3.620 -10.256 1.00 76.81 111 PHE A N 1
ATOM 828 C CA . PHE A 1 111 ? 1.108 -4.313 -11.525 1.00 76.81 111 PHE A CA 1
ATOM 829 C C . PHE A 1 111 ? 1.794 -3.599 -12.699 1.00 76.81 111 PHE A C 1
ATOM 831 O O . PHE A 1 111 ? 2.513 -4.221 -13.483 1.00 76.81 111 PHE A O 1
ATOM 838 N N . VAL A 1 112 ? 1.663 -2.271 -12.772 1.00 75.62 112 VAL A N 1
ATOM 839 C CA . VAL A 1 112 ? 2.344 -1.464 -13.799 1.00 75.62 112 VAL A CA 1
ATOM 840 C C . VAL A 1 112 ? 3.868 -1.541 -13.659 1.00 75.62 112 VAL A C 1
ATOM 842 O O . VAL A 1 112 ? 4.575 -1.641 -14.666 1.00 75.62 112 VAL A O 1
ATOM 845 N N . ALA A 1 113 ? 4.384 -1.553 -12.425 1.00 72.38 113 ALA A N 1
ATOM 846 C CA . ALA A 1 113 ? 5.811 -1.698 -12.146 1.00 72.38 113 ALA A CA 1
ATOM 847 C C . ALA A 1 113 ? 6.371 -3.020 -12.697 1.00 72.38 113 ALA A C 1
ATOM 849 O O . ALA A 1 113 ? 7.403 -3.006 -13.372 1.00 72.38 113 ALA A O 1
ATOM 850 N N . VAL A 1 114 ? 5.668 -4.139 -12.474 1.00 75.12 114 VAL A N 1
ATOM 851 C CA . VAL A 1 114 ? 6.051 -5.465 -12.995 1.00 75.12 114 VAL A CA 1
ATOM 852 C C . VAL A 1 114 ? 6.123 -5.441 -14.521 1.00 75.12 114 VAL A C 1
ATOM 854 O O . VAL A 1 114 ? 7.128 -5.853 -15.100 1.00 75.12 114 VAL A O 1
ATOM 857 N N . VAL A 1 115 ? 5.087 -4.915 -15.183 1.00 77.19 115 VAL A N 1
ATOM 858 C CA . VAL A 1 115 ? 5.019 -4.863 -16.653 1.00 77.19 115 VAL A CA 1
ATOM 859 C C . VAL A 1 115 ? 6.148 -4.007 -17.237 1.00 77.19 115 VAL A C 1
ATOM 861 O O . VAL A 1 115 ? 6.761 -4.384 -18.240 1.00 77.19 115 VAL A O 1
ATOM 864 N N . LYS A 1 116 ? 6.457 -2.862 -16.617 1.00 73.12 116 LYS A N 1
ATOM 865 C CA . LYS A 1 116 ? 7.512 -1.952 -17.086 1.00 73.12 116 LYS A CA 1
ATOM 866 C C . LYS A 1 116 ? 8.909 -2.541 -16.877 1.00 73.12 116 LYS A C 1
ATOM 868 O O . LYS A 1 116 ? 9.724 -2.462 -17.797 1.00 73.12 116 LYS A O 1
ATOM 873 N N . ILE A 1 117 ? 9.172 -3.150 -15.719 1.00 70.25 117 ILE A N 1
ATOM 874 C CA . ILE A 1 117 ? 10.460 -3.795 -15.422 1.00 70.25 117 ILE A CA 1
ATOM 875 C C . ILE A 1 117 ? 10.692 -4.984 -16.352 1.00 70.25 117 ILE A C 1
ATOM 877 O O . ILE A 1 117 ? 11.764 -5.088 -16.943 1.00 70.25 117 ILE A O 1
ATOM 881 N N . ASN A 1 118 ? 9.676 -5.825 -16.564 1.00 72.81 118 ASN A N 1
ATOM 882 C CA . ASN A 1 118 ? 9.793 -6.989 -17.445 1.00 72.81 118 ASN A CA 1
ATOM 883 C C . ASN A 1 118 ? 10.019 -6.599 -18.920 1.00 72.81 118 ASN A C 1
ATOM 885 O O . ASN A 1 118 ? 10.543 -7.376 -19.711 1.00 72.81 118 ASN A O 1
ATOM 889 N N . ARG A 1 119 ? 9.670 -5.366 -19.308 1.00 66.25 119 ARG A N 1
ATOM 890 C CA . ARG A 1 119 ? 9.973 -4.841 -20.645 1.00 66.25 119 ARG A CA 1
ATOM 891 C C . ARG A 1 119 ? 11.408 -4.337 -20.812 1.00 66.25 119 ARG A C 1
ATOM 893 O O . ARG A 1 119 ? 11.730 -3.951 -21.931 1.00 66.25 119 ARG A O 1
ATOM 900 N N . PHE A 1 120 ? 12.240 -4.281 -19.763 1.00 61.56 120 PHE A N 1
ATOM 901 C CA . PHE A 1 120 ? 13.641 -3.804 -19.758 1.00 61.56 120 PHE A CA 1
ATOM 902 C C . PHE A 1 120 ? 13.917 -2.426 -20.411 1.00 61.56 120 PHE A C 1
ATOM 904 O O . PHE A 1 120 ? 15.043 -1.939 -20.375 1.00 61.56 120 PHE A O 1
ATOM 911 N N . LYS A 1 121 ? 12.901 -1.719 -20.926 1.00 59.72 121 LYS A N 1
ATOM 912 C CA . LYS A 1 121 ? 12.987 -0.385 -21.556 1.00 59.72 121 LYS A CA 1
ATOM 913 C C . LYS A 1 121 ? 13.177 0.761 -20.556 1.00 59.72 121 LYS A C 1
ATOM 915 O O . LYS A 1 121 ? 12.875 1.908 -20.863 1.00 59.72 121 LYS A O 1
ATOM 920 N N . TRP A 1 122 ? 13.582 0.442 -19.337 1.00 62.31 122 TRP A N 1
ATOM 921 C CA . TRP A 1 122 ? 13.751 1.410 -18.265 1.00 62.31 122 TRP A CA 1
ATOM 922 C C . TRP A 1 122 ? 15.097 2.148 -18.369 1.00 62.31 122 TRP A C 1
ATOM 924 O O . TRP A 1 122 ? 15.154 3.340 -18.085 1.00 62.31 122 TRP A O 1
ATOM 934 N N . MET A 1 123 ? 16.165 1.470 -18.801 1.00 60.78 123 MET A N 1
ATOM 935 C CA . MET A 1 123 ? 17.485 2.093 -18.896 1.00 60.78 123 MET A CA 1
ATOM 936 C C . MET A 1 123 ? 17.555 2.991 -20.128 1.00 60.78 123 MET A C 1
ATOM 938 O O . MET A 1 123 ? 17.677 2.514 -21.260 1.00 60.78 123 MET A O 1
ATOM 942 N N . LYS A 1 124 ? 17.489 4.305 -19.914 1.00 62.34 124 LYS A N 1
ATOM 943 C CA . LYS A 1 124 ? 17.830 5.273 -20.952 1.00 62.34 124 LYS A CA 1
ATOM 944 C C . LYS A 1 124 ? 19.357 5.363 -20.998 1.00 62.34 124 LYS A C 1
ATOM 946 O O . LYS A 1 124 ? 19.975 5.714 -19.999 1.00 62.34 124 LYS A O 1
ATOM 951 N N . ASN A 1 125 ? 19.973 5.018 -22.130 1.00 58.59 125 ASN A N 1
ATOM 952 C CA . ASN A 1 125 ? 21.419 5.182 -22.301 1.00 58.59 125 ASN A CA 1
ATOM 953 C C . ASN A 1 125 ? 21.756 6.676 -22.206 1.00 58.59 125 ASN A C 1
ATOM 955 O O . ASN A 1 125 ? 21.419 7.451 -23.099 1.00 58.59 125 ASN A O 1
ATOM 959 N N . LEU A 1 126 ? 22.378 7.075 -21.095 1.00 60.97 126 LEU A N 1
ATOM 960 C CA . LEU A 1 126 ? 22.856 8.440 -20.865 1.00 60.97 126 LEU A CA 1
ATOM 961 C C . LEU A 1 126 ? 24.242 8.676 -21.482 1.00 60.97 126 LEU A C 1
ATOM 963 O O . LEU A 1 126 ? 24.717 9.810 -21.495 1.00 60.97 126 LEU A O 1
ATOM 967 N N . THR A 1 127 ? 24.888 7.634 -22.016 1.00 57.38 127 THR A N 1
ATOM 968 C CA . THR A 1 127 ? 26.160 7.768 -22.724 1.00 57.38 127 THR A CA 1
ATOM 969 C C . THR A 1 127 ? 25.919 8.469 -24.056 1.00 57.38 127 THR A C 1
ATOM 971 O O . THR A 1 127 ? 25.470 7.872 -25.036 1.00 57.38 127 THR A O 1
ATOM 974 N N . ARG A 1 128 ? 26.207 9.768 -24.085 1.00 57.03 128 ARG A N 1
ATOM 975 C CA . ARG A 1 128 ? 26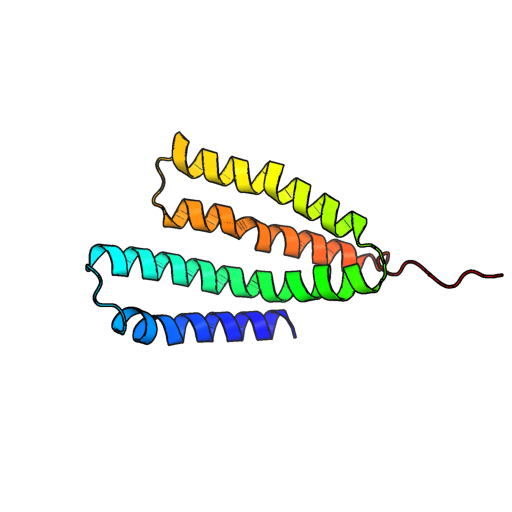.349 10.535 -25.317 1.00 57.03 128 ARG A CA 1
ATOM 976 C C . ARG A 1 128 ? 27.591 10.004 -26.039 1.00 57.03 128 ARG A C 1
ATOM 978 O O . ARG A 1 128 ? 28.696 10.157 -25.538 1.00 57.03 128 ARG A O 1
ATOM 985 N N . SER A 1 129 ? 27.411 9.356 -27.188 1.00 54.88 129 SER A N 1
ATOM 986 C CA . SER A 1 129 ? 28.501 9.124 -28.142 1.00 54.88 129 SER A CA 1
ATOM 987 C C . SER A 1 129 ? 28.812 10.452 -28.833 1.00 54.88 129 SER A C 1
ATOM 989 O O . SER A 1 129 ? 28.239 10.740 -29.883 1.00 54.88 129 SER A O 1
ATOM 991 N N . ASN A 1 130 ? 29.621 11.282 -28.177 1.00 44.00 130 ASN A N 1
ATOM 992 C CA . ASN A 1 130 ? 30.459 12.338 -28.755 1.00 44.00 130 ASN A CA 1
ATOM 993 C C . ASN A 1 130 ? 31.386 12.864 -27.664 1.00 44.00 130 ASN A C 1
ATOM 995 O O . ASN A 1 130 ? 30.845 13.442 -26.686 1.00 44.00 130 ASN A O 1
#

Secondary structure (DSSP, 8-state):
-HHHHHHHHHHHHHHHHHHHHHTS---HHHHHHHHHHHHHHHHHHHHHHHHIIIIIIIIHHTT-HHHHHHHHHHHIIIIIHHHHHHHHHTT---HHHHHHHHHHHHHHHHHHHHHHHHT-TT--------

pLDDT: mean 77.82, std 7.93, range [44.0, 88.38]

Foldseek 3Di:
DQLVVLLVQLVVLLVVLVVVVVVDPDDPVVNVVSNLQSNLVSVLSSLQSQLCCQLVNQLVVLPNVVVSVVLLVCCVVVQLVVQLCCCVPVVVHPPSVSSSSNSVSSVVSSVVSVVVVVVVPRHDPPDDPD